Protein AF-A0A963T701-F1 (afdb_monomer_lite)

Structure (mmCIF, N/CA/C/O backbone):
data_AF-A0A963T701-F1
#
_entry.id   AF-A0A963T701-F1
#
loop_
_atom_site.group_PDB
_atom_site.id
_atom_site.type_symbol
_atom_site.label_atom_id
_atom_site.label_alt_id
_atom_site.label_comp_id
_atom_site.label_asym_id
_atom_site.label_entity_id
_atom_site.label_seq_id
_atom_site.pdbx_PDB_ins_code
_atom_site.Cartn_x
_atom_site.Cartn_y
_atom_site.Cartn_z
_atom_site.occupancy
_atom_site.B_iso_or_equiv
_atom_site.auth_seq_id
_atom_site.auth_comp_id
_atom_site.auth_asym_id
_atom_site.auth_atom_id
_atom_site.pdbx_PDB_model_num
ATOM 1 N N . ALA A 1 1 ? 7.120 -0.916 -24.725 1.00 58.50 1 ALA A N 1
ATOM 2 C CA . ALA A 1 1 ? 7.302 -0.712 -23.278 1.00 58.50 1 ALA A CA 1
ATOM 3 C C . ALA A 1 1 ? 8.607 -1.388 -22.914 1.00 58.50 1 ALA A C 1
ATOM 5 O O . ALA A 1 1 ? 8.802 -2.506 -23.372 1.00 58.50 1 ALA A O 1
ATOM 6 N N . ASP A 1 2 ? 9.482 -0.718 -22.169 1.00 74.88 2 ASP A N 1
ATOM 7 C CA . ASP A 1 2 ? 10.843 -1.218 -21.908 1.00 74.88 2 ASP A CA 1
ATOM 8 C C . ASP A 1 2 ? 10.882 -2.414 -20.941 1.00 74.88 2 ASP A C 1
ATOM 10 O O . ASP A 1 2 ? 11.924 -3.039 -20.805 1.00 74.88 2 ASP A O 1
ATOM 14 N N . HIS A 1 3 ? 9.738 -2.759 -20.332 1.00 81.69 3 HIS A N 1
ATOM 15 C CA . HIS A 1 3 ? 9.576 -3.859 -19.372 1.00 81.69 3 HIS A CA 1
ATOM 16 C C . HIS A 1 3 ? 8.272 -4.642 -19.631 1.00 81.69 3 HIS A C 1
ATOM 18 O O . HIS A 1 3 ? 7.270 -4.442 -18.931 1.00 81.69 3 HIS A O 1
ATOM 24 N N . PRO A 1 4 ? 8.185 -5.443 -20.707 1.00 85.81 4 PRO A N 1
ATOM 25 C CA . PRO A 1 4 ? 6.953 -6.135 -21.093 1.00 85.81 4 PRO A CA 1
ATOM 26 C C . PRO A 1 4 ? 6.530 -7.239 -20.108 1.00 85.81 4 PRO A C 1
ATOM 28 O O . PRO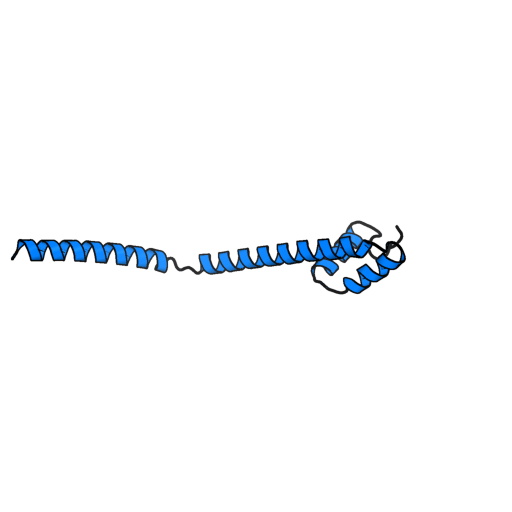 A 1 4 ? 5.336 -7.501 -19.973 1.00 85.81 4 PRO A O 1
ATOM 31 N N . GLU A 1 5 ? 7.473 -7.853 -19.398 1.00 87.25 5 GLU A N 1
ATOM 32 C CA . GLU A 1 5 ? 7.229 -8.892 -18.390 1.00 87.25 5 GLU A CA 1
ATOM 33 C C . GLU A 1 5 ? 6.513 -8.385 -17.132 1.00 87.25 5 GLU A C 1
ATOM 35 O O . GLU A 1 5 ? 5.734 -9.134 -16.549 1.00 87.25 5 GLU A O 1
ATOM 40 N N . ILE A 1 6 ? 6.714 -7.119 -16.751 1.00 89.81 6 ILE A N 1
ATOM 41 C CA . ILE A 1 6 ? 6.102 -6.520 -15.550 1.00 89.81 6 ILE A CA 1
ATOM 42 C C . ILE A 1 6 ? 5.080 -5.416 -15.859 1.00 89.81 6 ILE A C 1
ATOM 44 O O . ILE A 1 6 ? 4.209 -5.157 -15.029 1.00 89.81 6 ILE A O 1
ATOM 48 N N . PHE A 1 7 ? 5.129 -4.802 -17.050 1.00 92.38 7 PHE A N 1
ATOM 49 C CA . PHE A 1 7 ? 4.225 -3.716 -17.463 1.00 92.38 7 PHE A CA 1
ATOM 50 C C . PHE A 1 7 ? 3.666 -3.860 -18.895 1.00 92.38 7 PHE A C 1
ATOM 52 O O . PHE A 1 7 ? 3.237 -2.878 -19.506 1.00 92.38 7 PHE A O 1
ATOM 59 N N . GLY A 1 8 ? 3.665 -5.067 -19.474 1.00 91.81 8 GLY A N 1
ATOM 60 C CA . GLY A 1 8 ? 3.274 -5.284 -20.876 1.00 91.81 8 GLY A CA 1
ATOM 61 C C . GLY A 1 8 ? 1.788 -5.083 -21.190 1.00 91.81 8 GLY A C 1
ATOM 62 O O . GLY A 1 8 ? 1.437 -4.754 -22.322 1.00 91.81 8 GLY A O 1
ATOM 63 N N . ASN A 1 9 ? 0.903 -5.269 -20.210 1.00 94.75 9 ASN A N 1
ATOM 64 C CA . ASN A 1 9 ? -0.529 -4.989 -20.325 1.00 94.75 9 ASN A CA 1
ATOM 65 C C . ASN A 1 9 ? -1.130 -4.678 -18.948 1.00 94.75 9 ASN A C 1
ATOM 67 O O . ASN A 1 9 ? -0.479 -4.872 -17.926 1.00 94.75 9 ASN A O 1
ATOM 71 N N . VAL A 1 10 ? -2.388 -4.230 -18.919 1.00 95.00 10 VAL A N 1
ATOM 72 C CA . VAL A 1 10 ? -3.063 -3.807 -17.681 1.00 95.00 10 VAL A CA 1
ATOM 73 C C . VAL A 1 10 ? -3.081 -4.905 -16.613 1.00 95.00 10 VAL A C 1
ATOM 75 O O . VAL A 1 10 ? -2.766 -4.614 -15.466 1.00 95.00 10 VAL A O 1
ATOM 78 N N . PHE A 1 11 ? -3.389 -6.157 -16.966 1.00 95.81 11 PHE A N 1
ATOM 79 C CA . PHE A 1 11 ? -3.450 -7.254 -15.992 1.00 95.81 11 PHE A CA 1
ATOM 80 C C . PHE A 1 11 ? -2.077 -7.595 -15.413 1.00 95.81 11 PHE A C 1
ATOM 82 O O . PHE A 1 11 ? -1.955 -7.791 -14.207 1.00 95.81 11 PHE A O 1
ATOM 89 N N . VAL A 1 12 ? -1.044 -7.619 -16.257 1.00 95.06 12 VAL A N 1
ATOM 90 C CA . VAL A 1 12 ? 0.342 -7.848 -15.826 1.00 95.06 12 VAL A CA 1
ATOM 91 C C . VAL A 1 12 ? 0.803 -6.712 -14.913 1.00 95.06 12 VAL A C 1
ATOM 93 O O . VAL A 1 12 ? 1.278 -6.973 -13.814 1.00 95.06 12 VAL A O 1
ATOM 96 N N . SER A 1 13 ? 0.553 -5.457 -15.294 1.00 95.31 13 SER A N 1
ATOM 97 C CA . SER A 1 13 ? 0.855 -4.295 -14.452 1.00 95.31 13 SER A CA 1
ATOM 98 C C . SER A 1 13 ? 0.121 -4.346 -13.111 1.00 95.31 13 SER A C 1
ATOM 100 O O . SER A 1 13 ? 0.707 -4.036 -12.079 1.00 95.31 13 SER A O 1
ATOM 102 N N . MET A 1 14 ? -1.156 -4.742 -13.102 1.00 95.50 14 MET A N 1
ATOM 103 C CA . MET A 1 14 ? -1.932 -4.896 -11.869 1.00 95.50 14 MET A CA 1
ATOM 104 C C . MET A 1 14 ? -1.350 -5.981 -10.963 1.00 95.50 14 MET A C 1
ATOM 106 O O . MET A 1 14 ? -1.243 -5.754 -9.761 1.00 95.50 14 MET A O 1
ATOM 110 N N . TYR A 1 15 ? -0.951 -7.126 -11.523 1.00 95.56 15 TYR A N 1
ATOM 111 C CA . TYR A 1 15 ? -0.298 -8.197 -10.770 1.00 95.56 15 TYR A CA 1
ATOM 112 C C . TYR A 1 15 ? 1.029 -7.725 -10.160 1.00 95.56 15 TYR A C 1
ATOM 114 O O . TYR A 1 15 ? 1.233 -7.871 -8.957 1.00 95.56 15 TYR A O 1
ATOM 122 N N . THR A 1 16 ? 1.880 -7.061 -10.946 1.00 95.06 16 THR A N 1
ATOM 123 C CA . THR A 1 16 ? 3.137 -6.468 -10.467 1.00 95.06 16 THR A CA 1
ATOM 124 C C . THR A 1 16 ? 2.892 -5.469 -9.334 1.00 95.06 16 THR A C 1
ATOM 126 O O . THR A 1 16 ? 3.550 -5.523 -8.301 1.00 95.06 16 THR A O 1
ATOM 129 N N . LEU A 1 17 ? 1.929 -4.554 -9.484 1.00 95.19 17 LEU A N 1
ATOM 130 C CA . LEU A 1 17 ? 1.626 -3.554 -8.452 1.00 95.19 17 LEU A CA 1
ATOM 131 C C . LEU A 1 17 ? 1.010 -4.174 -7.194 1.00 95.19 17 LEU A C 1
ATOM 133 O O . LEU A 1 17 ? 1.257 -3.686 -6.093 1.00 95.19 17 LEU A O 1
ATOM 137 N N . PHE A 1 18 ? 0.243 -5.255 -7.336 1.00 95.06 18 PHE A N 1
ATOM 138 C CA . PHE A 1 18 ? -0.234 -6.038 -6.201 1.00 95.06 18 PHE A CA 1
ATOM 139 C C . PHE A 1 18 ? 0.932 -6.699 -5.452 1.00 95.06 18 PHE A C 1
ATOM 141 O O . PHE A 1 18 ? 1.001 -6.597 -4.231 1.00 95.06 18 PHE A O 1
ATOM 148 N N . GLN A 1 19 ? 1.893 -7.285 -6.166 1.00 95.25 19 GLN A N 1
ATOM 149 C CA . GLN A 1 19 ? 3.106 -7.846 -5.566 1.00 95.25 19 GLN A CA 1
ATOM 150 C C . GLN A 1 19 ? 3.948 -6.767 -4.853 1.00 95.25 19 GLN A C 1
ATOM 152 O O . GLN A 1 19 ? 4.417 -6.949 -3.731 1.00 95.25 19 GLN A O 1
ATOM 157 N N . VAL A 1 20 ? 4.088 -5.583 -5.455 1.00 95.62 20 VAL A N 1
ATOM 158 C CA . VAL A 1 20 ? 4.764 -4.448 -4.807 1.00 95.62 20 VAL A CA 1
ATOM 159 C C . VAL A 1 20 ? 4.011 -4.001 -3.544 1.00 95.62 20 VAL A C 1
ATOM 161 O O . VAL A 1 20 ? 4.644 -3.655 -2.547 1.00 95.62 20 VAL A O 1
ATOM 164 N N . MET A 1 21 ? 2.673 -4.030 -3.552 1.00 94.88 21 MET A N 1
ATOM 165 C CA . MET A 1 21 ? 1.842 -3.688 -2.390 1.00 94.88 21 MET A CA 1
ATOM 166 C C . MET A 1 21 ? 2.077 -4.631 -1.200 1.00 94.88 21 MET A C 1
ATOM 168 O O . MET A 1 21 ? 2.012 -4.175 -0.060 1.00 94.88 21 MET A O 1
ATOM 172 N N . THR A 1 22 ? 2.384 -5.909 -1.438 1.00 94.50 22 THR A N 1
ATOM 173 C CA . THR A 1 22 ? 2.712 -6.886 -0.382 1.00 94.50 22 THR A CA 1
ATOM 174 C C . THR A 1 22 ? 4.171 -6.817 0.082 1.00 94.50 22 THR A C 1
ATOM 176 O O . THR A 1 22 ? 4.569 -7.597 0.946 1.00 94.50 22 THR A O 1
ATOM 179 N N . LEU A 1 23 ? 4.960 -5.867 -0.441 1.00 94.44 23 LEU A N 1
ATOM 180 C CA . LEU A 1 23 ? 6.405 -5.721 -0.211 1.00 94.44 23 LEU A CA 1
ATOM 181 C C . LEU A 1 23 ? 7.236 -6.920 -0.692 1.00 94.44 23 LEU A C 1
ATOM 183 O O . LEU A 1 23 ? 8.380 -7.095 -0.270 1.00 94.44 23 LEU A O 1
ATOM 187 N N . GLU A 1 24 ? 6.704 -7.725 -1.604 1.00 94.94 24 GLU A N 1
ATOM 188 C CA . GLU A 1 24 ? 7.398 -8.889 -2.139 1.00 94.94 24 GLU A CA 1
ATOM 189 C C . GLU A 1 24 ? 8.194 -8.510 -3.394 1.00 94.94 24 GLU A C 1
ATOM 191 O O . GLU A 1 24 ? 7.638 -8.014 -4.370 1.00 94.94 24 GLU A O 1
ATOM 196 N N . GLY A 1 25 ? 9.516 -8.708 -3.387 1.00 92.19 25 GLY A N 1
ATOM 197 C CA . GLY A 1 25 ? 10.368 -8.464 -4.565 1.00 92.19 25 GLY A CA 1
ATOM 198 C C . GLY A 1 25 ? 10.387 -7.014 -5.084 1.00 92.19 25 GLY A C 1
ATOM 199 O O . GLY A 1 25 ? 10.966 -6.737 -6.130 1.00 92.19 25 GLY A O 1
ATOM 200 N N . TRP A 1 26 ? 9.781 -6.054 -4.372 1.00 94.31 26 TRP A N 1
ATOM 201 C CA . TRP A 1 26 ? 9.600 -4.684 -4.870 1.00 94.31 26 TRP A CA 1
ATOM 202 C C . TRP A 1 26 ? 10.920 -3.950 -5.139 1.00 94.31 26 TRP A C 1
ATOM 204 O O . TRP A 1 26 ? 10.992 -3.137 -6.058 1.00 94.31 26 TRP A O 1
ATOM 214 N N . ALA A 1 27 ? 11.958 -4.222 -4.343 1.00 92.75 27 ALA A N 1
ATOM 215 C CA . ALA A 1 27 ? 13.266 -3.593 -4.494 1.00 92.75 27 ALA A CA 1
ATOM 216 C C . ALA A 1 27 ? 13.997 -4.098 -5.748 1.00 92.75 27 ALA A C 1
ATOM 218 O O . ALA A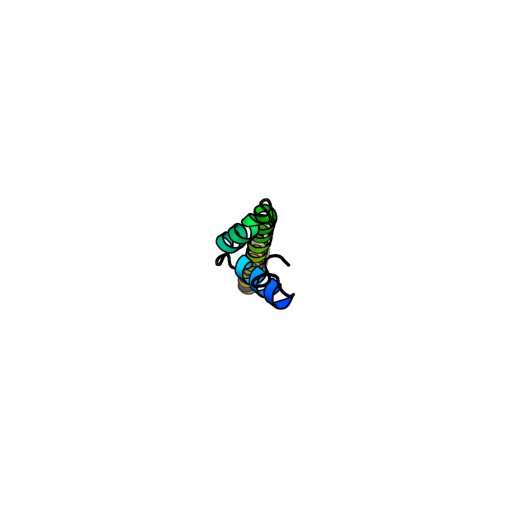 1 27 ? 14.665 -3.314 -6.419 1.00 92.75 27 ALA A O 1
ATOM 219 N N . GLU A 1 28 ? 13.826 -5.380 -6.084 1.00 93.88 28 GLU A N 1
ATOM 220 C CA . GLU A 1 28 ? 14.361 -5.993 -7.305 1.00 93.88 28 GLU A CA 1
ATOM 221 C C . GLU A 1 28 ? 13.673 -5.386 -8.530 1.00 93.88 28 GLU A C 1
ATOM 223 O O . GLU A 1 28 ? 14.343 -4.818 -9.387 1.00 93.88 28 GLU A O 1
ATOM 228 N N . ILE A 1 29 ? 12.335 -5.342 -8.528 1.00 94.06 29 ILE A N 1
ATOM 229 C CA . ILE A 1 29 ? 11.540 -4.698 -9.586 1.00 94.06 29 ILE A CA 1
ATOM 230 C C . ILE A 1 29 ? 11.941 -3.222 -9.756 1.00 94.06 29 ILE A C 1
ATOM 232 O O . ILE A 1 29 ? 12.131 -2.739 -10.873 1.00 94.06 29 ILE A O 1
ATOM 236 N N . ALA A 1 30 ? 12.090 -2.481 -8.654 1.00 93.75 30 ALA A N 1
ATOM 237 C CA . ALA A 1 30 ? 12.490 -1.078 -8.704 1.00 93.75 30 ALA A CA 1
ATOM 238 C C . ALA A 1 30 ? 13.908 -0.898 -9.270 1.00 93.75 30 ALA A C 1
ATOM 240 O O . ALA A 1 30 ? 14.136 0.039 -10.040 1.00 93.75 30 ALA A O 1
ATOM 241 N N . SER A 1 31 ? 14.838 -1.789 -8.910 1.00 92.50 31 SER A N 1
ATOM 242 C CA . SER A 1 31 ? 16.213 -1.809 -9.417 1.00 92.50 31 SER A CA 1
ATOM 243 C C . SER A 1 31 ? 16.266 -2.122 -10.915 1.00 92.50 31 SER A C 1
ATOM 245 O O . SER A 1 31 ? 16.951 -1.416 -11.655 1.00 92.50 31 SER A O 1
ATOM 247 N N . ASP A 1 32 ? 15.497 -3.103 -11.385 1.00 93.00 32 ASP A N 1
ATOM 248 C CA . ASP A 1 32 ? 15.429 -3.474 -12.803 1.00 93.00 32 ASP A CA 1
ATOM 249 C C . ASP A 1 32 ? 14.900 -2.317 -13.654 1.00 93.00 32 ASP A C 1
ATOM 251 O O . ASP A 1 32 ? 15.476 -1.946 -14.683 1.00 93.00 32 ASP A O 1
ATOM 255 N N . VAL A 1 33 ? 13.854 -1.641 -13.172 1.00 93.31 33 VAL A N 1
ATOM 256 C CA . VAL A 1 33 ? 13.334 -0.442 -13.836 1.00 93.31 33 VAL A CA 1
ATOM 257 C C . VAL A 1 33 ? 14.347 0.705 -13.778 1.00 93.31 33 VAL A C 1
ATOM 259 O O . VAL A 1 33 ? 14.462 1.467 -14.742 1.00 93.31 33 VAL A O 1
ATOM 262 N N . ALA A 1 34 ? 15.121 0.830 -12.694 1.00 93.12 34 ALA A N 1
ATOM 263 C CA . ALA A 1 34 ? 16.114 1.891 -12.532 1.00 93.12 34 ALA A CA 1
ATOM 264 C C . ALA A 1 34 ? 17.244 1.849 -13.575 1.00 93.12 34 ALA A C 1
ATOM 266 O O . ALA A 1 34 ? 17.808 2.902 -13.880 1.00 93.12 34 ALA A O 1
ATOM 267 N N . VAL A 1 35 ? 17.521 0.685 -14.183 1.00 92.38 35 VAL A N 1
ATOM 268 C CA . VAL A 1 35 ? 18.495 0.538 -15.284 1.00 92.38 35 VAL A CA 1
ATOM 269 C C . VAL A 1 35 ? 18.147 1.440 -16.473 1.00 92.38 35 VAL A C 1
ATOM 271 O O . VAL A 1 35 ? 19.028 2.044 -17.081 1.00 92.38 35 VAL A O 1
ATOM 274 N N . THR A 1 36 ? 16.857 1.564 -16.789 1.00 92.50 36 THR A N 1
ATOM 275 C CA . THR A 1 36 ? 16.354 2.405 -17.896 1.00 92.50 36 THR A CA 1
ATOM 276 C C . THR A 1 36 ? 15.826 3.751 -17.401 1.00 92.50 36 THR A C 1
ATOM 278 O O . THR A 1 36 ? 15.930 4.761 -18.095 1.00 92.50 36 THR A O 1
ATOM 281 N N . HIS A 1 37 ? 15.293 3.786 -16.178 1.00 92.56 37 HIS A N 1
ATOM 282 C CA . HIS A 1 37 ? 14.657 4.949 -15.574 1.00 92.56 37 HIS A CA 1
ATOM 283 C C . HIS A 1 37 ? 15.231 5.212 -14.172 1.00 92.56 37 HIS A C 1
ATOM 285 O O . HIS A 1 37 ? 14.580 4.888 -13.182 1.00 92.56 37 HIS A O 1
ATOM 291 N N . PRO A 1 38 ? 16.390 5.883 -14.031 1.00 93.19 38 PRO A N 1
ATOM 292 C CA . PRO A 1 38 ? 17.097 6.016 -12.746 1.00 93.19 38 PRO A CA 1
ATOM 293 C C . PRO A 1 38 ? 16.307 6.669 -11.600 1.00 93.19 38 PRO A C 1
ATOM 295 O O . PRO A 1 38 ? 16.682 6.555 -10.438 1.00 93.19 38 PRO A O 1
ATOM 298 N N . ARG A 1 39 ? 15.221 7.390 -11.908 1.00 94.31 39 ARG A N 1
ATOM 299 C CA . ARG A 1 39 ? 14.334 8.047 -10.928 1.00 94.31 39 ARG A CA 1
ATOM 300 C C . ARG A 1 39 ? 13.061 7.246 -10.616 1.00 94.31 39 ARG A C 1
ATOM 302 O O . ARG A 1 39 ? 12.195 7.753 -9.906 1.00 94.31 39 ARG A O 1
ATOM 309 N N . SER A 1 40 ? 12.937 6.018 -11.121 1.00 94.25 40 SER A N 1
ATOM 310 C CA . SER A 1 40 ? 11.789 5.130 -10.881 1.00 94.25 40 SER A CA 1
ATOM 311 C C . SER A 1 40 ? 11.587 4.807 -9.400 1.00 94.25 40 SER A C 1
ATOM 313 O O . SER A 1 40 ? 10.450 4.625 -8.970 1.00 94.25 40 SER A O 1
ATOM 315 N N . TRP A 1 41 ? 12.659 4.814 -8.600 1.00 91.81 41 TRP A N 1
ATOM 316 C CA . TRP A 1 41 ? 12.600 4.573 -7.156 1.00 91.81 41 TRP A CA 1
ATOM 317 C C . TRP A 1 41 ? 11.603 5.494 -6.438 1.00 91.81 41 TRP A C 1
ATOM 319 O O . TRP A 1 41 ? 10.975 5.064 -5.478 1.00 91.81 41 TRP A O 1
ATOM 329 N N . ILE A 1 42 ? 11.396 6.727 -6.924 1.00 96.19 42 ILE A N 1
ATOM 330 C CA . ILE A 1 42 ? 10.427 7.670 -6.343 1.00 96.19 42 ILE A CA 1
ATOM 331 C C . ILE A 1 42 ? 9.003 7.127 -6.488 1.00 96.19 42 ILE A C 1
ATOM 333 O O . ILE A 1 42 ? 8.221 7.203 -5.542 1.00 96.19 42 ILE A O 1
ATOM 337 N N . PHE A 1 43 ? 8.668 6.562 -7.652 1.00 95.62 43 PHE A N 1
ATOM 338 C CA . PHE A 1 43 ? 7.356 5.966 -7.899 1.00 95.62 43 PHE A CA 1
ATOM 339 C C . PHE A 1 43 ? 7.112 4.784 -6.958 1.00 95.62 43 PHE A C 1
ATOM 341 O O . PHE A 1 43 ? 6.119 4.786 -6.234 1.00 95.62 43 PHE A O 1
ATOM 348 N N . PHE A 1 44 ? 8.038 3.822 -6.917 1.00 95.62 44 PHE A N 1
ATOM 349 C CA . PHE A 1 44 ? 7.893 2.629 -6.080 1.00 95.62 44 PHE A CA 1
ATOM 350 C C . PHE A 1 44 ? 7.852 2.973 -4.589 1.00 95.62 44 PHE A C 1
ATOM 352 O O . PHE A 1 44 ? 6.974 2.485 -3.884 1.00 95.62 44 PHE A O 1
ATOM 359 N N . LEU A 1 45 ? 8.725 3.870 -4.118 1.00 95.25 45 LEU A N 1
ATOM 360 C CA . LEU A 1 45 ? 8.726 4.317 -2.724 1.00 95.25 45 LEU A CA 1
ATOM 361 C C . LEU A 1 45 ? 7.402 5.002 -2.356 1.00 95.25 45 LEU A C 1
ATOM 363 O O . LEU A 1 45 ? 6.805 4.683 -1.332 1.00 95.25 45 LEU A O 1
ATOM 367 N N . THR A 1 46 ? 6.916 5.918 -3.198 1.00 97.25 46 THR A N 1
ATOM 368 C CA . THR A 1 46 ? 5.662 6.642 -2.933 1.00 97.25 46 THR A CA 1
ATOM 369 C C . THR A 1 46 ? 4.461 5.695 -2.968 1.00 97.25 46 THR A C 1
ATOM 371 O O . THR A 1 46 ? 3.593 5.778 -2.102 1.00 97.25 46 THR A O 1
ATOM 374 N N . PHE A 1 47 ? 4.423 4.762 -3.924 1.00 96.56 47 PHE A N 1
ATOM 375 C CA . PHE A 1 47 ? 3.383 3.738 -4.009 1.00 96.56 47 PHE A CA 1
ATOM 376 C C . PHE A 1 47 ? 3.374 2.840 -2.769 1.00 96.56 47 PHE A C 1
ATOM 378 O O . PHE A 1 47 ? 2.321 2.664 -2.164 1.00 96.56 47 PHE A O 1
ATOM 385 N N . VAL A 1 48 ? 4.538 2.339 -2.342 1.00 95.81 48 VAL A N 1
ATOM 386 C CA . VAL A 1 48 ? 4.678 1.520 -1.130 1.00 95.81 48 VAL A CA 1
ATOM 387 C C . VAL A 1 48 ? 4.220 2.285 0.109 1.00 95.81 48 VAL A C 1
ATOM 389 O O . VAL A 1 48 ? 3.452 1.743 0.900 1.00 95.81 48 VAL A O 1
ATOM 392 N N . LEU A 1 49 ? 4.620 3.549 0.277 1.00 96.62 49 LEU A N 1
ATOM 393 C CA . LEU A 1 49 ? 4.196 4.365 1.419 1.00 96.62 49 LEU A CA 1
ATOM 394 C C . LEU A 1 49 ? 2.675 4.555 1.455 1.00 96.62 49 LEU A C 1
ATOM 396 O O . LEU A 1 49 ? 2.054 4.350 2.495 1.00 96.62 49 LEU A O 1
ATOM 400 N N . ILE A 1 50 ? 2.060 4.902 0.322 1.00 97.31 50 ILE A N 1
ATOM 401 C CA . ILE A 1 50 ? 0.605 5.086 0.238 1.00 97.31 50 ILE A CA 1
ATOM 402 C C . ILE A 1 50 ? -0.124 3.759 0.466 1.00 97.31 50 ILE A C 1
ATOM 404 O O . ILE A 1 50 ? -1.098 3.720 1.218 1.00 97.31 50 ILE A O 1
ATOM 408 N N . ALA A 1 51 ? 0.330 2.676 -0.162 1.00 95.44 51 ALA A N 1
ATOM 409 C CA . ALA A 1 51 ? -0.310 1.371 -0.076 1.00 95.44 51 ALA A CA 1
ATOM 410 C C . ALA A 1 51 ? -0.228 0.796 1.343 1.00 95.44 51 ALA A C 1
ATOM 412 O O . ALA A 1 51 ? -1.245 0.370 1.883 1.00 95.44 51 ALA A O 1
ATOM 413 N N . THR A 1 52 ? 0.945 0.862 1.978 1.00 94.12 52 THR A N 1
ATOM 414 C CA . THR A 1 52 ? 1.135 0.418 3.368 1.00 94.12 52 THR A CA 1
ATOM 415 C C . THR A 1 52 ? 0.337 1.271 4.345 1.00 94.12 52 THR A C 1
ATOM 417 O O . THR A 1 52 ? -0.355 0.715 5.191 1.00 94.12 52 THR A O 1
ATOM 420 N N . PHE A 1 53 ? 0.337 2.599 4.200 1.00 95.88 53 PHE A N 1
ATOM 421 C CA . PHE A 1 53 ? -0.487 3.478 5.032 1.00 95.88 53 PHE A CA 1
ATOM 422 C C . PHE A 1 53 ? -1.983 3.189 4.866 1.00 95.88 53 PHE A C 1
ATOM 424 O O . PHE A 1 53 ? -2.712 3.095 5.849 1.00 95.88 53 PHE A O 1
ATOM 431 N N . THR A 1 54 ? -2.443 2.985 3.630 1.00 95.75 54 THR A N 1
ATOM 432 C CA . THR A 1 54 ? -3.842 2.639 3.344 1.00 95.75 54 THR A CA 1
ATOM 433 C C . THR A 1 54 ? -4.214 1.283 3.945 1.00 95.75 54 THR A C 1
ATOM 435 O O . THR A 1 54 ? -5.254 1.182 4.592 1.00 95.75 54 THR A O 1
ATOM 438 N N . MET A 1 55 ? -3.361 0.262 3.796 1.00 93.94 55 MET A N 1
ATOM 439 C CA . MET A 1 55 ? -3.557 -1.059 4.407 1.00 93.94 55 MET A CA 1
ATOM 440 C C . MET A 1 55 ? -3.596 -0.984 5.933 1.00 93.94 55 MET A C 1
ATOM 442 O O . MET A 1 55 ? -4.479 -1.573 6.548 1.00 93.94 55 MET A O 1
ATOM 446 N N . LEU A 1 56 ? -2.681 -0.230 6.549 1.00 95.06 56 LEU A N 1
ATOM 447 C CA . LEU A 1 56 ? -2.660 -0.028 7.996 1.00 95.06 56 LEU A CA 1
ATOM 448 C C . LEU A 1 56 ? -3.923 0.684 8.479 1.00 95.06 56 LEU A C 1
ATOM 450 O O . LEU A 1 56 ? -4.532 0.238 9.444 1.00 95.06 56 LEU A O 1
ATOM 454 N N . ASN A 1 57 ? -4.360 1.740 7.794 1.00 94.81 57 ASN A N 1
ATOM 455 C CA . ASN A 1 57 ? -5.585 2.449 8.159 1.00 94.81 57 ASN A CA 1
ATOM 456 C C . ASN A 1 57 ? -6.827 1.570 8.003 1.00 94.81 57 ASN A C 1
ATOM 458 O O . ASN A 1 57 ? -7.716 1.619 8.849 1.00 94.81 57 ASN A O 1
ATOM 462 N N . LEU A 1 58 ? -6.885 0.743 6.956 1.00 95.00 58 LEU A N 1
ATOM 463 C CA . LEU A 1 58 ? -7.954 -0.236 6.779 1.00 95.00 58 LEU A CA 1
ATOM 464 C C . LEU A 1 58 ? -7.938 -1.276 7.905 1.00 95.00 58 LEU A C 1
ATOM 466 O O . LEU A 1 58 ? -8.984 -1.583 8.468 1.00 95.00 58 LEU A O 1
ATOM 470 N N . PHE A 1 59 ? -6.759 -1.785 8.264 1.00 95.38 59 PHE A N 1
ATOM 471 C CA . PHE A 1 59 ? -6.598 -2.734 9.361 1.00 95.38 59 PHE A CA 1
ATOM 472 C C . PHE A 1 59 ? -7.034 -2.129 10.699 1.00 95.38 59 PHE A C 1
ATOM 474 O O . PHE A 1 59 ? -7.828 -2.739 11.407 1.00 95.38 59 PHE A O 1
ATOM 481 N N . VAL A 1 60 ? -6.594 -0.906 11.014 1.00 95.00 60 VAL A N 1
ATOM 482 C CA . VAL A 1 60 ? -7.025 -0.172 12.212 1.00 95.00 60 VAL A CA 1
ATOM 483 C C . VAL A 1 60 ? -8.537 0.021 12.210 1.00 95.00 60 VAL A C 1
ATOM 485 O O . VAL A 1 60 ? -9.167 -0.261 13.220 1.00 95.00 60 VAL A O 1
ATOM 488 N N . ALA A 1 61 ? -9.138 0.430 11.091 1.00 95.06 61 ALA A N 1
ATOM 489 C CA . ALA A 1 61 ? -10.587 0.594 10.995 1.00 95.06 61 ALA A CA 1
ATOM 490 C C . ALA A 1 61 ? -11.343 -0.722 11.250 1.00 95.06 61 ALA A C 1
ATOM 492 O O . ALA A 1 61 ? -12.346 -0.726 11.957 1.00 95.06 61 ALA A O 1
ATOM 493 N N . ILE A 1 62 ? -10.853 -1.845 10.715 1.00 94.31 62 ILE A N 1
ATOM 494 C CA . ILE A 1 62 ? -11.442 -3.171 10.949 1.00 94.31 62 ILE A CA 1
ATOM 495 C C . ILE A 1 62 ? -11.299 -3.582 12.418 1.00 94.31 62 ILE A C 1
ATOM 497 O O . ILE A 1 62 ? -12.260 -4.075 13.005 1.00 94.31 62 ILE A O 1
ATOM 501 N N . VAL A 1 63 ? -10.128 -3.375 13.023 1.00 93.75 63 VAL A N 1
ATOM 502 C CA . VAL A 1 63 ? -9.883 -3.701 14.435 1.00 93.75 63 VAL A CA 1
ATOM 503 C C . VAL A 1 63 ? -10.750 -2.841 15.348 1.00 93.75 63 VAL A C 1
ATOM 505 O O . VAL A 1 63 ? -11.411 -3.392 16.217 1.00 93.75 63 VAL A O 1
ATOM 508 N N . VAL A 1 64 ? -10.801 -1.524 15.126 1.00 91.88 64 VAL A N 1
ATOM 509 C CA . VAL A 1 64 ? -11.656 -0.602 15.891 1.00 91.88 64 VAL A CA 1
ATOM 510 C C . VAL A 1 64 ? -13.110 -1.028 15.782 1.00 91.88 64 VAL A C 1
ATOM 512 O O . VAL A 1 64 ? -13.749 -1.196 16.808 1.00 91.88 64 VAL A O 1
ATOM 515 N N . LYS A 1 65 ? -13.602 -1.313 14.572 1.00 89.06 65 LYS A N 1
ATOM 516 C CA . LYS A 1 65 ? -14.968 -1.806 14.390 1.00 89.06 65 LYS A CA 1
ATOM 517 C C . LYS A 1 65 ? -15.219 -3.117 15.140 1.00 89.06 65 LYS A C 1
ATOM 519 O O . LYS A 1 65 ? -16.269 -3.278 15.737 1.00 89.06 65 LYS A O 1
ATOM 524 N N . THR A 1 66 ? -14.265 -4.046 15.120 1.00 88.44 66 THR A N 1
ATOM 525 C CA . THR A 1 66 ? -14.401 -5.325 15.837 1.00 88.44 66 THR A CA 1
ATOM 526 C C . THR A 1 66 ? -14.436 -5.105 17.349 1.00 88.44 66 THR A C 1
ATOM 528 O O . THR A 1 66 ? -15.231 -5.735 18.030 1.00 88.44 66 THR A O 1
ATOM 531 N N . VAL A 1 67 ? -13.612 -4.190 17.871 1.00 87.19 67 VAL A N 1
ATOM 532 C CA . VAL A 1 67 ? -13.607 -3.823 19.293 1.00 87.19 67 VAL A CA 1
ATOM 533 C C . VAL A 1 67 ? -14.880 -3.075 19.677 1.00 87.19 67 VAL A C 1
ATOM 535 O O . VAL A 1 67 ? -15.403 -3.358 20.736 1.00 87.19 67 VAL A O 1
ATOM 538 N N . GLU A 1 68 ? -15.406 -2.178 18.841 1.00 81.19 68 GLU A N 1
ATOM 539 C CA . GLU A 1 68 ? -16.686 -1.486 19.070 1.00 81.19 68 GLU A CA 1
ATOM 540 C C . GLU A 1 68 ? -17.882 -2.450 19.005 1.00 81.19 68 GLU A C 1
ATOM 542 O O . GLU A 1 68 ? -18.784 -2.363 19.830 1.00 81.19 68 GLU A O 1
ATOM 547 N N . ASP A 1 69 ? -17.875 -3.409 18.072 1.00 73.56 69 ASP A N 1
ATOM 548 C CA . ASP A 1 69 ? -18.876 -4.483 18.006 1.00 73.56 69 ASP A CA 1
ATOM 549 C C . ASP A 1 69 ? -18.776 -5.417 19.241 1.00 73.56 69 ASP A C 1
ATOM 551 O O . ASP A 1 69 ? -19.766 -6.033 19.645 1.00 73.56 69 ASP A O 1
ATOM 555 N N . GLU A 1 70 ? -17.589 -5.513 19.857 1.00 66.00 70 GLU A N 1
ATOM 556 C CA . GLU A 1 70 ? -17.330 -6.205 21.128 1.00 66.00 70 GLU A CA 1
ATOM 557 C C . GLU A 1 70 ? -17.468 -5.308 22.374 1.00 66.00 70 GLU A C 1
ATOM 559 O O . GLU A 1 70 ? -17.520 -5.853 23.483 1.00 66.00 70 GLU A O 1
ATOM 564 N N . GLU A 1 71 ? -17.558 -3.973 22.233 1.00 58.97 71 GLU A N 1
ATOM 565 C CA . GLU A 1 71 ? -17.923 -3.031 23.296 1.00 58.97 71 GLU A CA 1
ATOM 566 C C . GLU A 1 71 ? -19.393 -3.285 23.616 1.00 58.97 71 GLU A C 1
ATOM 568 O O . GLU A 1 71 ? -20.342 -2.696 23.106 1.00 58.97 71 GLU A O 1
ATOM 573 N N . ASP A 1 72 ? -19.506 -4.310 24.450 1.00 61.78 72 ASP A N 1
ATOM 574 C CA . ASP A 1 72 ? -20.663 -5.010 24.936 1.00 61.78 72 ASP A CA 1
ATOM 575 C C . ASP A 1 72 ? -21.818 -4.020 25.152 1.00 61.78 72 ASP A C 1
ATOM 577 O O . ASP A 1 72 ? -21.627 -3.034 25.866 1.00 61.78 72 ASP A O 1
ATOM 581 N N . PRO A 1 73 ? -23.045 -4.268 24.658 1.00 62.34 73 PRO A N 1
ATOM 582 C CA . PRO A 1 73 ? -24.227 -3.538 25.123 1.00 62.34 73 PRO A CA 1
ATOM 583 C C . PRO A 1 73 ? -24.314 -3.483 26.662 1.00 62.34 73 PRO A C 1
ATOM 585 O O . PRO A 1 73 ? -24.968 -2.595 27.212 1.00 62.34 73 PRO A O 1
ATOM 588 N N . LYS A 1 74 ? -23.600 -4.358 27.394 1.00 66.12 74 LYS A N 1
ATOM 589 C CA . LYS A 1 74 ? -23.356 -4.183 28.831 1.00 66.12 74 LYS A CA 1
ATOM 590 C C . LYS A 1 74 ? -22.670 -2.877 29.220 1.00 66.12 74 LYS A C 1
ATOM 592 O O . LYS A 1 74 ? -22.976 -2.418 30.306 1.00 66.12 74 LYS A O 1
ATOM 597 N N . PHE A 1 75 ? -21.759 -2.283 28.454 1.00 69.06 75 PHE A N 1
ATOM 598 C CA . PHE A 1 75 ? -21.102 -1.031 28.842 1.00 69.06 75 PHE A CA 1
ATOM 599 C C . PHE A 1 75 ? -22.100 0.134 28.851 1.00 69.06 75 PHE A C 1
ATOM 601 O O . PHE A 1 75 ? -22.157 0.882 29.829 1.00 69.06 75 PHE A O 1
ATOM 608 N N . GLU A 1 76 ? -22.976 0.223 27.843 1.00 75.12 76 GLU A N 1
ATOM 609 C CA . GLU A 1 76 ? -24.110 1.158 27.868 1.00 75.12 76 GLU A CA 1
ATOM 610 C C . GLU A 1 76 ? -25.105 0.824 28.990 1.00 75.12 76 GLU A C 1
ATOM 612 O O . GLU A 1 76 ? -25.535 1.714 29.727 1.00 75.12 76 GLU A O 1
ATOM 617 N N . MET A 1 77 ? -25.423 -0.459 29.190 1.00 76.38 77 MET A N 1
ATOM 618 C CA . MET A 1 77 ? -26.355 -0.893 30.235 1.00 76.38 77 MET A CA 1
ATOM 619 C C . MET A 1 77 ? -25.811 -0.644 31.655 1.00 76.38 77 MET A C 1
ATOM 621 O O . MET A 1 77 ? -26.552 -0.214 32.534 1.00 76.38 77 MET A O 1
ATOM 625 N N . LEU A 1 78 ? -24.512 -0.847 31.887 1.00 81.31 78 LEU A N 1
ATOM 626 C CA . LEU A 1 78 ? -23.812 -0.564 33.146 1.00 81.31 78 LEU A CA 1
ATOM 627 C C . LEU A 1 78 ? -23.758 0.939 33.418 1.00 81.31 78 LEU A C 1
ATOM 629 O O . LEU A 1 78 ? -23.920 1.365 34.562 1.00 81.31 78 LEU A O 1
ATOM 633 N N . LYS A 1 79 ? -23.556 1.751 32.375 1.00 85.12 79 LYS A N 1
ATOM 634 C CA . LYS A 1 79 ? -23.593 3.210 32.486 1.00 85.12 79 LYS A CA 1
ATOM 635 C C . LYS A 1 79 ? -24.991 3.692 32.889 1.00 85.12 79 LYS A C 1
ATOM 637 O O . LYS A 1 79 ? -25.113 4.434 33.859 1.00 85.12 79 LYS A O 1
ATOM 642 N N . SER A 1 80 ? -26.034 3.171 32.240 1.00 87.06 80 SER A N 1
ATOM 643 C CA . SER A 1 80 ? -27.445 3.411 32.584 1.00 87.06 80 SER A CA 1
ATOM 644 C C . SER A 1 80 ? -27.795 2.985 34.021 1.00 87.06 80 SER A C 1
ATOM 646 O O . SER A 1 80 ? -28.455 3.730 34.753 1.00 87.06 80 SER A O 1
ATOM 648 N N . GLN A 1 81 ? -27.343 1.804 34.456 1.00 88.25 81 GLN A N 1
ATOM 649 C CA . GLN A 1 81 ? -27.575 1.316 35.819 1.00 88.25 81 GLN A CA 1
ATOM 650 C C . GLN A 1 81 ? -26.895 2.206 36.861 1.00 88.25 81 GLN A C 1
ATOM 652 O O . GLN A 1 81 ? -27.521 2.565 37.856 1.00 88.25 81 GLN A O 1
ATOM 657 N N . ASN A 1 82 ? -25.646 2.612 36.620 1.00 88.94 82 ASN A N 1
ATOM 658 C CA . ASN A 1 82 ? -24.933 3.524 37.513 1.00 88.94 82 ASN A CA 1
ATOM 659 C C . ASN A 1 82 ? -25.631 4.884 37.628 1.00 88.94 82 ASN A C 1
ATOM 661 O O . ASN A 1 82 ? -25.751 5.404 38.734 1.00 88.94 82 ASN A O 1
ATOM 665 N N . GLU A 1 83 ? -26.128 5.448 36.524 1.00 91.50 83 GLU A N 1
ATOM 666 C CA . GLU A 1 83 ? -26.900 6.698 36.551 1.00 91.50 83 GLU A CA 1
ATOM 667 C C . GLU A 1 83 ? -28.186 6.562 37.383 1.00 91.50 83 GLU A C 1
ATOM 669 O O . GLU A 1 83 ? -28.492 7.440 38.191 1.00 91.50 83 GLU A O 1
ATOM 674 N N . THR A 1 84 ? -28.888 5.430 37.262 1.00 92.00 84 THR A N 1
ATOM 675 C CA . THR A 1 84 ? -30.109 5.148 38.039 1.00 92.00 84 THR A CA 1
ATOM 676 C C . THR A 1 84 ? -29.805 5.013 39.533 1.00 92.00 84 THR A C 1
ATOM 678 O O . THR A 1 84 ? -30.445 5.659 40.359 1.00 92.00 84 THR A O 1
ATOM 681 N N . ILE A 1 85 ? -28.772 4.245 39.890 1.00 93.12 85 ILE A N 1
ATOM 682 C CA . ILE A 1 85 ? -28.343 4.060 41.285 1.00 93.12 85 ILE A CA 1
ATOM 683 C C . ILE A 1 85 ? -27.924 5.398 41.906 1.00 93.12 85 ILE A C 1
ATOM 685 O O . ILE A 1 85 ? -28.258 5.687 43.054 1.00 93.12 85 ILE A O 1
ATOM 689 N N . LEU A 1 86 ? -27.198 6.239 41.164 1.00 94.38 86 LEU A N 1
ATOM 690 C CA . LEU A 1 86 ? -26.795 7.563 41.643 1.00 94.38 86 LEU A CA 1
ATOM 691 C C . LEU A 1 86 ? -28.001 8.479 41.880 1.00 94.38 86 LEU A C 1
ATOM 693 O O . LEU A 1 86 ? -28.014 9.210 42.875 1.00 94.38 86 LEU A O 1
ATOM 697 N N . ALA A 1 87 ? -29.012 8.420 41.010 1.00 93.19 87 ALA A N 1
ATOM 698 C CA . ALA A 1 87 ? -30.261 9.148 41.200 1.00 93.19 87 ALA A CA 1
ATOM 699 C C . ALA A 1 87 ? -30.983 8.690 42.481 1.00 93.19 87 ALA A C 1
ATOM 701 O O . ALA A 1 87 ? -31.280 9.530 43.333 1.00 93.19 87 ALA A O 1
ATOM 702 N N . GLU A 1 88 ? -31.152 7.381 42.687 1.00 93.56 88 GLU A N 1
ATOM 703 C CA . GLU A 1 88 ? -31.774 6.820 43.897 1.00 93.56 88 GLU A CA 1
ATOM 704 C C . GLU A 1 88 ? -31.006 7.185 45.178 1.00 93.56 88 GLU A C 1
ATOM 706 O O . GLU A 1 88 ? -31.598 7.584 46.183 1.00 93.56 88 GLU A O 1
ATOM 711 N N . LEU A 1 89 ? -29.669 7.116 45.157 1.00 91.62 89 LEU A N 1
ATOM 712 C CA . LEU A 1 89 ? -28.834 7.518 46.294 1.00 91.62 89 LEU A CA 1
ATOM 713 C C . LEU A 1 89 ? -28.988 9.006 46.631 1.00 91.62 89 LEU A C 1
ATOM 715 O O . LEU A 1 89 ? -28.944 9.377 47.809 1.00 91.62 89 LEU 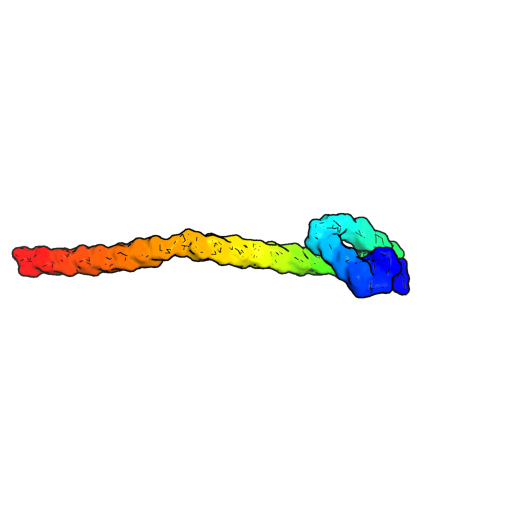A O 1
ATOM 719 N N . SER A 1 90 ? -29.141 9.860 45.615 1.00 92.19 90 SER A N 1
ATOM 720 C CA . SER A 1 90 ? -29.357 11.295 45.810 1.00 92.19 90 SER A CA 1
ATOM 721 C C . SER A 1 90 ? -30.711 11.582 46.464 1.00 92.19 90 SER A C 1
ATOM 723 O O . SER A 1 90 ? -30.796 12.4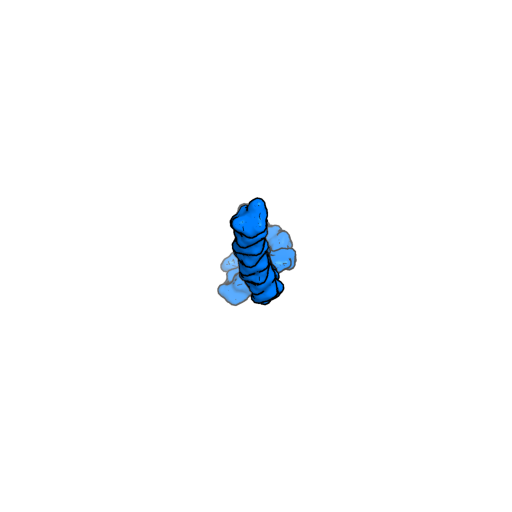22 47.363 1.00 92.19 90 SER A O 1
ATOM 725 N N . GLU A 1 91 ? -31.739 10.826 46.082 1.00 92.94 91 GLU A N 1
ATOM 726 C CA . GLU A 1 91 ? -33.097 10.956 46.600 1.00 92.94 91 GLU A CA 1
ATOM 727 C C . GLU A 1 91 ? -33.188 10.443 48.044 1.00 92.94 91 GLU A C 1
ATOM 729 O O . GLU A 1 91 ? -33.629 11.168 48.934 1.00 92.94 91 GLU A O 1
ATOM 734 N N . LEU A 1 92 ? -32.626 9.264 48.330 1.00 88.44 92 LEU A N 1
ATOM 735 C CA . LEU A 1 92 ? -32.543 8.718 49.689 1.00 88.44 92 LEU A CA 1
ATOM 736 C C . LEU A 1 92 ? -31.764 9.627 50.646 1.00 88.44 92 LEU A C 1
ATOM 738 O O . LEU A 1 92 ? -32.144 9.791 51.808 1.00 88.44 92 LEU A O 1
ATOM 742 N N . ARG A 1 93 ? -30.666 10.242 50.180 1.00 89.50 93 ARG A N 1
ATOM 743 C CA . ARG A 1 93 ? -29.926 11.227 50.986 1.00 89.50 93 ARG A CA 1
ATOM 744 C C . ARG A 1 93 ? -30.780 12.441 51.332 1.00 89.50 93 ARG A C 1
ATOM 746 O O . ARG A 1 93 ? -30.644 12.963 52.439 1.00 89.50 93 ARG A O 1
ATOM 753 N N . LYS A 1 94 ? -31.629 12.885 50.409 1.00 91.31 94 LYS A N 1
ATOM 754 C CA . LYS A 1 94 ? -32.533 14.013 50.621 1.00 91.31 94 LYS A CA 1
ATOM 755 C C . LYS A 1 94 ? -33.613 13.661 51.648 1.00 91.31 94 LYS A C 1
ATOM 757 O O . LYS A 1 94 ? -33.743 14.376 52.639 1.00 91.31 94 LYS A O 1
ATOM 762 N N . ASP A 1 95 ? -34.256 12.507 51.509 1.00 88.12 95 ASP A N 1
ATOM 763 C CA . ASP A 1 95 ? -35.269 11.998 52.446 1.00 88.12 95 ASP A CA 1
ATOM 764 C C . ASP A 1 95 ? -34.738 11.851 53.883 1.00 88.12 95 ASP A C 1
ATOM 766 O O . ASP A 1 95 ? -35.396 12.225 54.856 1.00 88.12 95 ASP A O 1
ATOM 770 N N . LEU A 1 96 ? -33.513 11.340 54.039 1.00 85.62 96 LEU A N 1
ATOM 771 C CA . LEU A 1 96 ? -32.860 11.234 55.348 1.00 85.62 96 LEU A CA 1
ATOM 772 C C . LEU A 1 96 ? -32.531 12.600 55.962 1.00 85.62 96 LEU A C 1
ATOM 774 O O . LEU A 1 96 ? -32.505 12.718 57.186 1.00 85.62 96 LEU A O 1
AT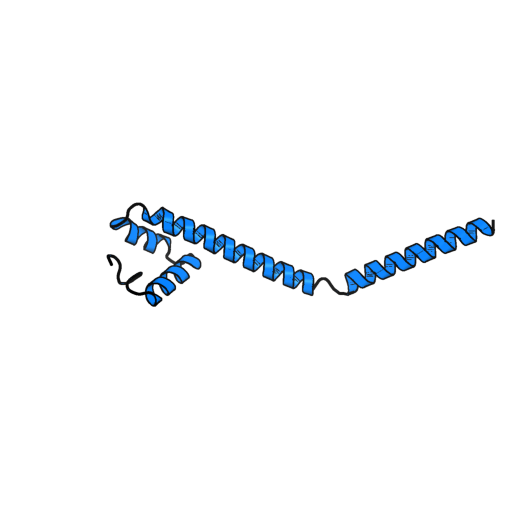OM 778 N N . SER A 1 97 ? -32.262 13.616 55.136 1.00 85.94 97 SER A N 1
ATOM 779 C CA . SER A 1 97 ? -32.015 14.983 55.607 1.00 85.94 97 SER A CA 1
ATOM 780 C C . SER A 1 97 ? -33.293 15.710 56.024 1.00 85.94 97 SER A C 1
ATOM 782 O O . SER A 1 97 ? -33.237 16.536 56.924 1.00 85.94 97 SER A O 1
ATOM 784 N N . GLU A 1 98 ? -34.435 15.374 55.419 1.00 82.44 98 GLU A N 1
ATOM 785 C CA . GLU A 1 98 ? -35.741 15.951 55.760 1.00 82.44 98 GLU A CA 1
ATOM 786 C C . GLU A 1 98 ? -36.364 15.308 57.011 1.00 82.44 98 GLU A C 1
ATOM 788 O O . GLU A 1 98 ? -37.169 15.932 57.700 1.00 82.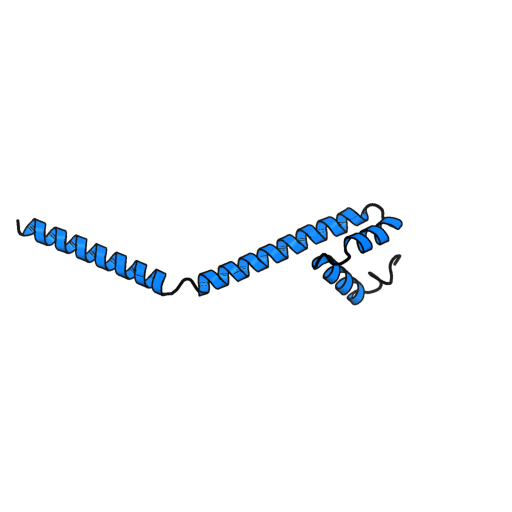44 98 GLU A O 1
ATOM 793 N N . ARG A 1 99 ? -35.986 14.064 57.335 1.00 70.25 99 ARG A N 1
ATOM 794 C CA . ARG A 1 99 ? -36.452 13.337 58.533 1.00 70.25 99 ARG A CA 1
ATOM 795 C C . ARG A 1 99 ? -35.622 13.594 59.798 1.00 70.25 99 ARG A C 1
ATOM 797 O O . ARG A 1 99 ? -35.916 12.988 60.831 1.00 70.25 99 ARG A O 1
ATOM 804 N N . ARG A 1 100 ? -34.587 14.432 59.726 1.00 51.44 100 ARG A N 1
ATOM 805 C CA . ARG A 1 100 ? -33.688 14.769 60.837 1.00 51.44 100 ARG A CA 1
ATOM 806 C C . ARG A 1 100 ? -33.897 16.207 61.286 1.00 51.44 100 ARG A C 1
ATOM 808 O O . ARG A 1 100 ? -33.829 16.420 62.515 1.00 51.44 100 ARG A O 1
#

Radius of gyration: 29.46 Å; chains: 1; bounding box: 55×25×84 Å

pLDDT: mean 89.13, std 9.78, range [51.44, 97.31]

Foldseek 3Di:
DVCCCQPVDDVSVVVNLVCLLVVHCLVVVQVVVCVVPVCSVVVSVVSNVVSVVVVVVVVVVVVVVVVVVVCDVVVVVVVVVVVVVVVVVVVVVVVVVVVD

Secondary structure (DSSP, 8-state):
---HHHHSSHHHHHHHHHHHHTTSSHHHHHHHHHHH-TTTHHHHHHHHHHHHHHHHHHHHHHHHHHHHHHS-HHHHHHHHHHHHHHHHHHHHHHHHHHT-

Sequence (100 aa):
ADHPEIFGNVFVSMYTLFQVMTLEGWAEIASDVAVTHPRSWIFFLTFVLIATFTMLNLFVAIVVKTVEDEEDPKFEMLKSQNETILAELSELRKDLSERR